Protein AF-A0A6C0JHW4-F1 (afdb_monomer_lite)

Radius of gyration: 16.01 Å; chains: 1; bounding box: 34×44×36 Å

Structure (mmCIF, N/CA/C/O backbone):
data_AF-A0A6C0JHW4-F1
#
_entry.id   AF-A0A6C0JHW4-F1
#
loop_
_atom_site.group_PDB
_atom_site.id
_atom_site.type_symbol
_atom_site.label_atom_id
_atom_site.label_alt_id
_atom_site.label_comp_id
_atom_site.label_asym_id
_atom_site.label_entity_id
_atom_site.label_seq_id
_atom_site.pdbx_PDB_ins_code
_atom_site.Cartn_x
_atom_site.Cartn_y
_atom_site.Cartn_z
_atom_site.occupancy
_atom_site.B_iso_or_equiv
_atom_site.auth_seq_id
_atom_site.auth_comp_id
_atom_site.auth_asym_id
_atom_site.auth_atom_id
_atom_site.pdbx_PDB_model_num
ATOM 1 N N . MET A 1 1 ? -17.364 -1.335 14.138 1.00 58.75 1 MET A N 1
ATOM 2 C CA . MET A 1 1 ? -15.939 -1.460 13.781 1.00 58.75 1 MET A CA 1
ATOM 3 C C . MET A 1 1 ? -15.564 -0.148 13.148 1.00 58.75 1 MET A C 1
ATOM 5 O O . MET A 1 1 ? -16.343 0.313 12.324 1.00 58.75 1 MET A O 1
ATOM 9 N N . ASP A 1 2 ? -14.458 0.453 13.569 1.00 83.69 2 ASP A N 1
ATOM 10 C CA . ASP A 1 2 ? -13.965 1.667 12.922 1.00 83.69 2 ASP A CA 1
ATOM 11 C C . ASP A 1 2 ? -13.453 1.280 11.530 1.00 83.69 2 ASP A C 1
ATOM 13 O O . ASP A 1 2 ? -12.708 0.304 11.399 1.00 83.69 2 ASP A O 1
ATOM 17 N N . THR A 1 3 ? -13.929 1.971 10.498 1.00 94.12 3 THR A N 1
ATOM 18 C CA . THR A 1 3 ? -13.467 1.798 9.119 1.00 94.12 3 THR A CA 1
ATOM 19 C C . THR A 1 3 ? -12.204 2.617 8.873 1.00 94.12 3 THR A C 1
ATOM 21 O O . THR A 1 3 ? -11.788 3.426 9.709 1.00 94.12 3 THR A O 1
ATOM 24 N N . TYR A 1 4 ? -11.540 2.334 7.759 1.00 96.88 4 TYR A N 1
ATOM 25 C CA . TYR A 1 4 ? -10.344 3.037 7.322 1.00 96.88 4 TYR A CA 1
ATOM 26 C C . TYR A 1 4 ? -10.665 3.971 6.157 1.00 96.88 4 TYR A C 1
ATOM 28 O O . TYR A 1 4 ? -11.611 3.750 5.403 1.00 96.88 4 TYR A O 1
ATOM 36 N N . GLU A 1 5 ? -9.822 4.981 5.986 1.00 97.81 5 GLU A N 1
ATOM 37 C CA . GLU A 1 5 ? -9.812 5.841 4.807 1.00 97.81 5 GLU A CA 1
ATOM 38 C C . GLU A 1 5 ? -8.483 5.665 4.071 1.00 97.81 5 GLU A C 1
ATOM 40 O O . GLU A 1 5 ? -7.414 5.697 4.683 1.00 97.81 5 GLU A O 1
ATOM 45 N N . ILE A 1 6 ? -8.548 5.490 2.756 1.00 98.12 6 ILE A N 1
ATOM 46 C CA . ILE A 1 6 ? -7.409 5.501 1.847 1.00 98.12 6 ILE A CA 1
ATOM 47 C C . ILE A 1 6 ? -7.538 6.751 0.979 1.00 98.12 6 ILE A C 1
ATOM 49 O O . ILE A 1 6 ? -8.512 6.904 0.254 1.00 98.12 6 ILE A O 1
ATOM 53 N N . ALA A 1 7 ? -6.558 7.645 1.034 1.00 97.88 7 ALA A N 1
ATOM 54 C CA . ALA A 1 7 ? -6.536 8.886 0.269 1.00 97.88 7 ALA A CA 1
ATOM 55 C C . ALA A 1 7 ? -5.286 8.946 -0.608 1.00 97.88 7 ALA A C 1
ATOM 57 O O . ALA A 1 7 ? -4.176 8.666 -0.149 1.00 97.88 7 ALA A O 1
ATOM 58 N N . ILE A 1 8 ? -5.470 9.298 -1.876 1.00 97.75 8 ILE A N 1
ATOM 59 C CA . ILE A 1 8 ? -4.411 9.377 -2.876 1.00 97.75 8 ILE A CA 1
ATOM 60 C C . ILE A 1 8 ? -4.252 10.846 -3.226 1.00 97.75 8 ILE A C 1
ATOM 62 O O . ILE A 1 8 ? -5.214 11.503 -3.621 1.00 97.75 8 ILE A O 1
ATOM 66 N N . PHE A 1 9 ? -3.035 11.353 -3.107 1.00 96.88 9 PHE A N 1
ATOM 67 C CA . PHE A 1 9 ? -2.699 12.731 -3.423 1.00 96.88 9 PHE A CA 1
ATOM 68 C C . PHE A 1 9 ? -1.749 12.782 -4.612 1.00 96.88 9 PHE A C 1
ATOM 70 O O . PHE A 1 9 ? -0.753 12.060 -4.621 1.00 96.88 9 PHE A O 1
ATOM 77 N N . GLU A 1 10 ? -2.034 13.656 -5.575 1.00 95.44 10 GLU A N 1
ATOM 78 C CA . GLU A 1 10 ? -1.044 14.137 -6.543 1.00 95.44 10 GLU A CA 1
ATOM 79 C C . GLU A 1 10 ? -0.559 15.490 -6.015 1.00 95.44 10 GLU A C 1
ATOM 81 O O . GLU A 1 10 ? -1.360 16.404 -5.796 1.00 95.44 10 GLU A O 1
ATOM 86 N N . TYR A 1 11 ? 0.737 15.615 -5.725 1.00 89.19 11 TYR A N 1
ATOM 87 C CA . TYR A 1 11 ? 1.263 16.735 -4.936 1.00 89.19 11 TYR A CA 1
ATOM 88 C C . TYR A 1 11 ? 0.558 16.874 -3.571 1.00 8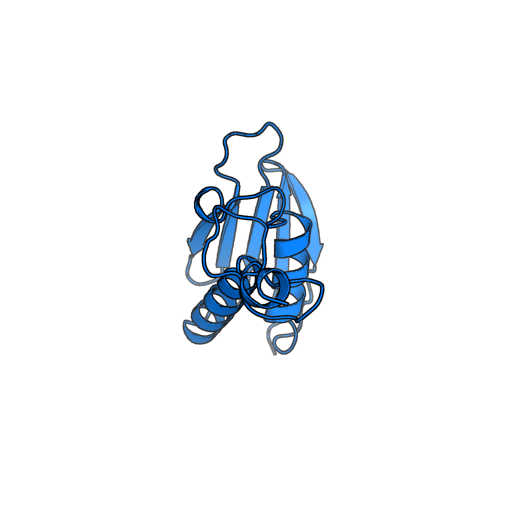9.19 11 TYR A C 1
ATOM 90 O O . TYR A 1 11 ? 0.795 16.082 -2.661 1.00 89.19 11 TYR A O 1
ATOM 98 N N . SER A 1 12 ? -0.295 17.889 -3.427 1.00 87.69 12 SER A N 1
ATOM 99 C CA . SER A 1 12 ? -1.064 18.195 -2.215 1.00 87.69 12 SER A CA 1
ATOM 100 C C . SER A 1 12 ? -2.573 18.130 -2.460 1.00 87.69 12 SER A C 1
ATOM 102 O O . SER A 1 12 ? -3.353 18.457 -1.565 1.00 87.69 12 SER A O 1
ATOM 104 N N . GLU A 1 13 ? -2.996 17.763 -3.671 1.00 93.94 13 GLU A N 1
ATOM 105 C CA . GLU A 1 13 ? -4.401 17.721 -4.064 1.00 93.94 13 GLU A CA 1
ATOM 106 C C . GLU A 1 13 ? -4.927 16.294 -3.954 1.00 93.94 13 GLU A C 1
ATOM 108 O O . GLU A 1 13 ? -4.280 15.348 -4.401 1.00 93.94 13 GLU A O 1
ATOM 113 N N . LEU A 1 14 ? -6.103 16.137 -3.341 1.00 96.19 14 LEU A N 1
ATOM 114 C CA . LEU A 1 14 ? -6.783 14.846 -3.283 1.00 96.19 14 LEU A CA 1
ATOM 115 C C . LEU A 1 14 ? -7.180 14.437 -4.706 1.00 96.19 14 LEU A C 1
ATOM 117 O O . LEU A 1 14 ? -7.990 15.110 -5.342 1.00 96.19 14 LEU A O 1
ATOM 121 N N . TYR A 1 15 ? -6.606 13.338 -5.175 1.00 95.75 15 TYR A N 1
ATOM 122 C CA . TYR A 1 15 ? -6.753 12.827 -6.531 1.00 95.75 15 TYR A CA 1
ATOM 123 C C . TYR A 1 15 ? -7.767 11.678 -6.609 1.00 95.75 15 TYR A C 1
ATOM 125 O O . TYR A 1 15 ? -8.629 11.670 -7.485 1.00 95.75 15 TYR A O 1
ATOM 133 N N . ASP A 1 16 ? -7.675 10.725 -5.680 1.00 97.00 16 ASP A N 1
ATOM 134 C CA . ASP A 1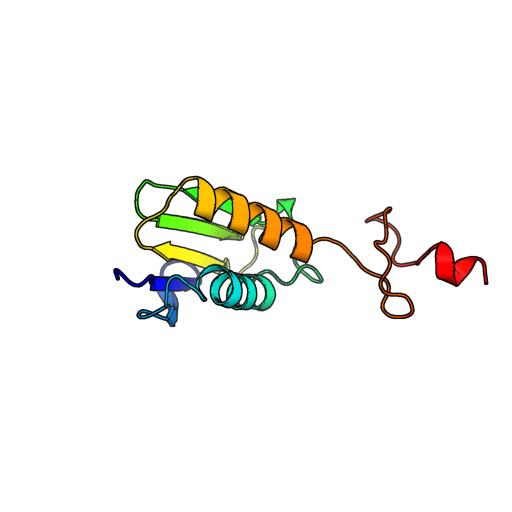 16 ? -8.546 9.546 -5.580 1.00 97.00 16 ASP A CA 1
ATOM 135 C C . ASP A 1 16 ? -8.635 9.098 -4.108 1.00 97.00 16 ASP A C 1
ATOM 137 O O . ASP A 1 16 ? -7.917 9.616 -3.245 1.00 97.00 16 ASP A O 1
ATOM 141 N N . GLY A 1 17 ? -9.503 8.142 -3.799 1.00 95.12 17 GLY A N 1
ATOM 142 C CA . GLY A 1 17 ? -9.562 7.516 -2.487 1.00 95.12 17 GLY A CA 1
ATOM 143 C C . GLY A 1 17 ? -10.895 6.864 -2.152 1.00 95.12 17 GLY A C 1
ATOM 144 O O . GLY A 1 17 ? -11.904 7.051 -2.828 1.00 95.12 17 GLY A O 1
ATOM 145 N N . ASP A 1 18 ? -10.888 6.135 -1.042 1.00 96.12 18 ASP A N 1
ATOM 146 C CA . ASP A 1 18 ? -12.057 5.515 -0.432 1.00 96.12 18 ASP A CA 1
ATOM 147 C C . ASP A 1 18 ? -12.109 5.867 1.060 1.00 96.12 18 ASP A C 1
ATOM 149 O O . ASP A 1 18 ? -11.096 5.828 1.753 1.00 96.12 18 ASP A O 1
ATOM 153 N N . ARG A 1 19 ? -13.288 6.238 1.559 1.00 92.50 19 ARG A N 1
ATOM 154 C CA . ARG A 1 19 ? -13.496 6.700 2.939 1.00 92.50 19 ARG A CA 1
ATOM 155 C C . ARG A 1 19 ? -14.123 5.657 3.857 1.00 92.50 19 ARG A C 1
ATOM 157 O O . ARG A 1 19 ? -14.255 5.941 5.043 1.00 92.50 19 ARG A O 1
ATOM 164 N N . ASP A 1 20 ? -14.552 4.511 3.331 1.00 95.00 20 ASP A N 1
ATOM 165 C CA . ASP A 1 20 ? -15.290 3.511 4.109 1.00 95.00 20 ASP A CA 1
ATOM 166 C C . ASP A 1 20 ? -14.757 2.093 3.881 1.00 95.00 20 ASP A C 1
ATOM 168 O O . ASP A 1 20 ? -15.489 1.145 3.589 1.00 95.00 20 ASP A O 1
ATOM 172 N N . VAL A 1 21 ? -13.441 1.951 4.030 1.00 96.31 21 VAL A N 1
ATOM 173 C CA . VAL A 1 21 ? -12.744 0.684 3.823 1.00 96.31 21 VAL A CA 1
ATOM 174 C C . VAL A 1 21 ? -12.887 -0.194 5.056 1.00 96.31 21 VAL A C 1
ATOM 176 O O . VAL A 1 21 ? -12.502 0.172 6.174 1.00 96.31 21 VAL A O 1
ATOM 179 N N . SER A 1 22 ? -13.430 -1.392 4.867 1.00 95.69 22 SER A N 1
ATOM 180 C CA . SER A 1 22 ? -13.647 -2.315 5.973 1.00 95.69 22 SER A CA 1
ATOM 181 C C . SER A 1 22 ? -12.322 -2.927 6.472 1.00 95.69 22 SER A C 1
ATOM 183 O O . SER A 1 22 ? -11.415 -3.197 5.676 1.00 95.69 22 SER A O 1
ATOM 185 N N . PRO A 1 23 ? -12.164 -3.188 7.786 1.00 94.44 23 PRO A N 1
ATOM 186 C CA . PRO A 1 23 ? -10.924 -3.746 8.336 1.00 94.44 23 PRO A CA 1
ATOM 187 C C . PRO A 1 23 ? -10.469 -5.076 7.721 1.00 94.44 23 PRO A C 1
ATOM 189 O O . PRO A 1 23 ? -9.278 -5.363 7.691 1.00 94.44 23 PRO A O 1
ATOM 192 N N . ASP A 1 24 ? -11.405 -5.888 7.235 1.00 94.75 24 ASP A N 1
ATOM 193 C CA . ASP A 1 24 ? -11.157 -7.168 6.566 1.00 94.75 24 ASP A CA 1
ATOM 194 C C . ASP A 1 24 ? -10.635 -7.016 5.129 1.00 94.75 24 ASP A C 1
ATOM 196 O O . ASP A 1 24 ? -10.041 -7.953 4.597 1.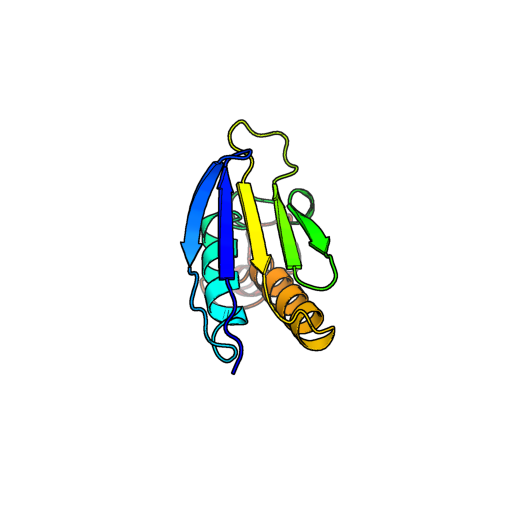00 94.75 24 ASP A O 1
ATOM 200 N N . LYS A 1 25 ? -10.811 -5.842 4.513 1.00 95.62 25 LYS A N 1
ATOM 201 C CA . LYS A 1 25 ? -10.387 -5.559 3.134 1.00 95.62 25 LYS A CA 1
ATOM 202 C C . LYS A 1 25 ? -9.263 -4.543 3.020 1.00 95.62 25 LYS A C 1
ATOM 204 O O . LYS A 1 25 ? -8.663 -4.443 1.954 1.00 95.62 25 LYS A O 1
ATOM 209 N N . VAL A 1 26 ? -8.937 -3.843 4.107 1.00 96.44 26 VAL A N 1
ATOM 210 C CA . VAL A 1 26 ? -8.000 -2.712 4.101 1.00 96.44 26 VAL A CA 1
ATOM 211 C C . VAL A 1 26 ? -6.660 -3.025 3.443 1.00 96.44 26 VAL A C 1
ATOM 213 O O . VAL A 1 26 ? -6.157 -2.214 2.676 1.00 96.44 26 VAL A O 1
ATOM 216 N N . ILE A 1 27 ? -6.095 -4.211 3.681 1.00 96.94 27 ILE A N 1
ATOM 217 C CA . ILE A 1 27 ? -4.826 -4.605 3.058 1.00 96.94 27 ILE A CA 1
ATOM 218 C C . ILE A 1 27 ? -5.008 -4.794 1.551 1.00 96.94 27 ILE A C 1
ATOM 220 O O . ILE A 1 27 ? -4.206 -4.282 0.777 1.00 96.94 27 ILE A O 1
ATOM 224 N N . CYS A 1 28 ? -6.054 -5.508 1.131 1.00 97.06 28 CYS A N 1
ATOM 225 C CA . CYS A 1 28 ? -6.319 -5.775 -0.281 1.00 97.06 28 CYS A CA 1
ATOM 226 C C . CYS A 1 28 ? -6.534 -4.473 -1.057 1.00 97.06 28 CYS A C 1
ATOM 228 O O . CYS A 1 28 ? -5.844 -4.234 -2.043 1.00 97.06 28 CYS A O 1
ATOM 230 N N . GLU A 1 29 ? -7.422 -3.604 -0.574 1.00 97.25 29 GLU A N 1
ATOM 231 C CA . GLU A 1 29 ? -7.738 -2.336 -1.242 1.00 97.25 29 GLU A CA 1
ATOM 232 C C . GLU A 1 29 ? -6.537 -1.383 -1.248 1.00 97.25 29 GLU A C 1
ATOM 234 O O . GLU A 1 29 ? -6.249 -0.742 -2.259 1.00 97.25 29 GLU A O 1
ATOM 239 N N . PHE A 1 30 ? -5.759 -1.340 -0.161 1.00 97.56 30 PHE A N 1
ATOM 240 C CA . PHE A 1 30 ? -4.530 -0.549 -0.132 1.00 97.56 30 PHE A CA 1
ATOM 241 C C . PHE A 1 30 ? -3.518 -1.021 -1.177 1.00 97.56 30 PHE A C 1
ATOM 243 O O . PHE A 1 30 ? -2.901 -0.201 -1.856 1.00 97.56 30 PHE A O 1
ATOM 250 N N . ILE A 1 31 ? -3.354 -2.336 -1.331 1.00 96.50 31 ILE A N 1
ATOM 251 C CA . ILE A 1 31 ? -2.448 -2.907 -2.328 1.00 96.50 31 ILE A CA 1
ATOM 252 C C . ILE A 1 31 ? -2.941 -2.649 -3.752 1.00 96.50 31 ILE A C 1
ATOM 254 O O . ILE A 1 31 ? -2.120 -2.364 -4.618 1.00 96.50 31 ILE A O 1
ATOM 258 N N . GLU A 1 32 ? -4.251 -2.655 -4.003 1.00 96.12 32 GLU A N 1
ATOM 259 C CA . GLU A 1 32 ? -4.797 -2.273 -5.310 1.00 96.12 32 GLU A CA 1
ATOM 260 C C . GLU A 1 32 ? -4.419 -0.835 -5.688 1.00 96.12 32 GLU A C 1
ATOM 262 O O . GLU A 1 32 ? -3.938 -0.593 -6.801 1.00 96.12 32 GLU A O 1
ATOM 267 N N . TYR A 1 33 ? -4.561 0.113 -4.757 1.00 96.19 33 TYR A N 1
ATOM 268 C CA . TYR A 1 33 ? -4.105 1.488 -4.965 1.00 96.19 33 TYR A CA 1
ATOM 269 C C . TYR A 1 33 ? -2.583 1.574 -5.123 1.00 96.19 33 TYR A C 1
ATOM 271 O O . TYR A 1 33 ? -2.097 2.257 -6.028 1.00 96.19 33 TYR A O 1
ATOM 279 N N . TYR A 1 34 ? -1.828 0.846 -4.295 1.00 95.38 34 TYR A N 1
ATOM 280 C CA . TYR A 1 34 ? -0.370 0.787 -4.380 1.00 95.38 34 TYR A CA 1
ATOM 281 C C . TYR A 1 34 ? 0.091 0.310 -5.756 1.00 95.38 34 TYR A C 1
ATOM 283 O O . TYR A 1 34 ? 0.873 0.988 -6.408 1.00 95.38 34 TYR A O 1
ATOM 291 N N . THR A 1 35 ? -0.420 -0.816 -6.250 1.00 93.06 35 THR A N 1
ATOM 292 C CA . THR A 1 35 ? -0.039 -1.351 -7.562 1.00 93.06 35 THR A CA 1
ATOM 293 C C . THR A 1 35 ? -0.505 -0.456 -8.709 1.00 93.06 35 THR A C 1
ATOM 295 O O . THR A 1 35 ? 0.178 -0.379 -9.730 1.00 93.06 35 THR A O 1
ATOM 298 N N . ARG A 1 36 ? -1.639 0.242 -8.563 1.00 93.44 36 ARG A N 1
ATOM 299 C CA . ARG A 1 36 ? -2.133 1.178 -9.581 1.00 93.44 36 ARG A CA 1
ATOM 300 C C . ARG A 1 36 ? -1.201 2.377 -9.763 1.00 93.44 36 ARG A C 1
ATOM 302 O O . ARG A 1 36 ? -0.913 2.729 -10.904 1.00 93.44 36 ARG A O 1
ATOM 309 N 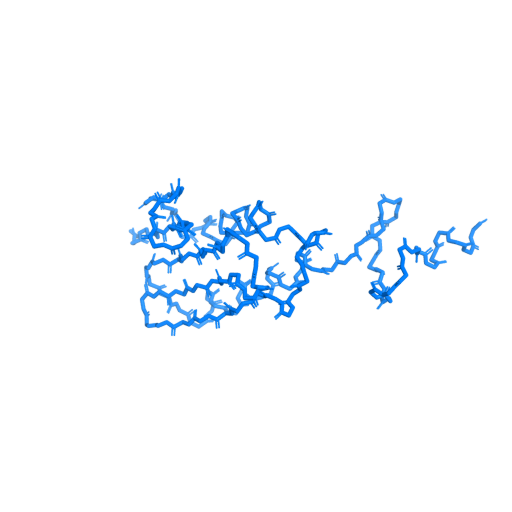N . TYR A 1 37 ? -0.745 2.991 -8.670 1.00 92.44 37 TYR A N 1
ATOM 310 C CA . TYR A 1 37 ? 0.019 4.247 -8.720 1.00 92.44 37 TYR A CA 1
ATOM 311 C C . TYR A 1 37 ? 1.534 4.071 -8.573 1.00 92.44 37 TYR A C 1
ATOM 313 O O . TYR A 1 37 ? 2.288 4.858 -9.131 1.00 92.44 37 TYR A O 1
ATOM 321 N N . PHE A 1 38 ? 1.984 3.014 -7.902 1.00 91.44 38 PHE A N 1
ATOM 322 C CA . PHE A 1 38 ? 3.390 2.623 -7.758 1.00 91.44 38 PHE A CA 1
ATOM 323 C C . PHE A 1 38 ? 3.647 1.271 -8.420 1.00 91.44 38 PHE A C 1
ATOM 325 O O . PHE A 1 38 ? 4.222 0.359 -7.825 1.00 91.44 38 PHE A O 1
ATOM 332 N N . ASN A 1 39 ? 3.178 1.121 -9.659 1.00 86.12 39 ASN A N 1
ATOM 333 C CA . ASN A 1 39 ? 3.332 -0.120 -10.403 1.00 86.12 39 ASN A CA 1
ATOM 334 C C . ASN A 1 39 ? 4.825 -0.515 -10.485 1.00 86.12 39 ASN A C 1
ATOM 336 O O . ASN A 1 39 ? 5.603 0.235 -11.081 1.00 86.12 39 ASN A O 1
ATOM 340 N N . PRO A 1 40 ? 5.227 -1.693 -9.971 1.00 83.25 40 PRO A N 1
ATOM 341 C CA . PRO A 1 40 ? 6.623 -2.149 -9.933 1.00 83.25 40 PRO A CA 1
ATOM 342 C C . PRO A 1 40 ? 7.311 -2.259 -11.293 1.00 83.25 40 PRO A C 1
ATOM 344 O O . PRO A 1 40 ? 8.532 -2.372 -11.373 1.00 83.25 40 PRO A O 1
ATOM 347 N N . HIS A 1 41 ? 6.536 -2.279 -12.380 1.00 78.19 41 HIS A N 1
ATOM 348 C CA . HIS A 1 41 ? 7.078 -2.242 -13.732 1.00 78.19 41 HIS A CA 1
ATOM 349 C C . HIS A 1 41 ? 7.733 -0.890 -14.059 1.00 78.19 41 HIS A C 1
ATOM 351 O O . HIS A 1 41 ? 8.676 -0.843 -14.845 1.00 78.19 41 HIS A O 1
ATOM 357 N N . TYR A 1 42 ? 7.240 0.195 -13.456 1.00 78.56 42 TYR A N 1
ATOM 358 C CA . TYR A 1 42 ? 7.705 1.566 -13.690 1.00 78.56 42 TYR A CA 1
ATOM 359 C C . TYR A 1 42 ? 8.369 2.191 -12.455 1.00 78.56 42 TYR A C 1
ATOM 361 O O . TYR A 1 42 ? 9.172 3.108 -12.599 1.00 78.56 42 TYR A O 1
ATOM 369 N N . TYR A 1 43 ? 8.053 1.690 -11.259 1.00 80.75 43 TYR A N 1
ATOM 370 C CA . TYR A 1 43 ? 8.553 2.189 -9.984 1.00 80.75 43 TYR A CA 1
ATOM 371 C C . TYR A 1 43 ? 9.464 1.170 -9.313 1.00 80.75 43 TYR A C 1
ATOM 373 O O . TYR A 1 43 ? 9.039 0.077 -8.943 1.00 80.75 43 TYR A O 1
ATOM 381 N N . GLU A 1 44 ? 10.716 1.558 -9.095 1.00 83.56 44 GLU A N 1
ATOM 382 C CA . GLU A 1 44 ? 11.597 0.802 -8.211 1.00 83.56 44 GLU A CA 1
ATOM 383 C C . GLU A 1 44 ? 11.195 1.021 -6.750 1.00 83.56 44 GLU A C 1
ATOM 385 O O . GLU A 1 44 ? 10.855 2.132 -6.344 1.00 83.56 44 GLU A O 1
ATOM 390 N N . GLU A 1 45 ? 11.269 -0.041 -5.950 1.00 84.94 45 GLU A N 1
ATOM 391 C CA . GLU A 1 45 ? 10.933 -0.031 -4.522 1.00 84.94 45 GLU A CA 1
ATOM 392 C C . GLU A 1 45 ? 11.669 1.078 -3.746 1.00 84.94 45 GLU A C 1
ATOM 394 O O . GLU A 1 45 ? 11.084 1.725 -2.882 1.00 84.94 45 GLU A O 1
ATOM 399 N N . GLU A 1 46 ? 12.930 1.358 -4.097 1.00 87.62 46 GLU A N 1
ATOM 400 C CA . GLU A 1 46 ? 13.743 2.405 -3.462 1.00 87.62 46 GLU A CA 1
ATOM 401 C C . GLU A 1 46 ? 13.237 3.833 -3.710 1.00 87.62 46 GLU A C 1
ATOM 403 O O . GLU A 1 46 ? 13.518 4.737 -2.920 1.00 87.62 46 GLU A O 1
ATOM 408 N N . ASN A 1 47 ? 12.444 4.027 -4.766 1.00 90.00 47 ASN A N 1
ATOM 409 C CA . ASN A 1 47 ? 11.829 5.307 -5.094 1.00 90.00 47 ASN A CA 1
ATOM 410 C C . ASN A 1 47 ? 10.501 5.526 -4.363 1.00 90.00 47 ASN A C 1
ATOM 412 O O . ASN A 1 47 ? 9.879 6.568 -4.552 1.00 90.00 47 ASN A O 1
ATOM 416 N N . VAL A 1 48 ? 10.066 4.590 -3.515 1.00 92.44 48 VAL A N 1
ATOM 417 C CA . VAL A 1 48 ? 8.843 4.726 -2.723 1.00 92.44 48 VAL A CA 1
ATOM 418 C C . VAL A 1 48 ? 9.198 4.842 -1.245 1.00 92.44 48 VAL A C 1
ATOM 420 O O . VAL A 1 48 ? 9.721 3.924 -0.616 1.00 92.44 48 VAL A O 1
ATOM 423 N N . ARG A 1 49 ? 8.885 5.991 -0.649 1.00 94.25 49 ARG A N 1
ATOM 424 C CA . ARG A 1 49 ? 9.177 6.274 0.755 1.00 94.25 49 ARG A CA 1
ATOM 425 C C . ARG A 1 49 ? 7.994 5.915 1.643 1.00 94.25 49 ARG A C 1
ATOM 427 O O . ARG A 1 49 ? 6.939 6.534 1.547 1.00 94.25 49 ARG A O 1
ATOM 434 N N . PHE A 1 50 ? 8.212 4.999 2.582 1.00 96.06 50 PHE A N 1
ATOM 435 C CA . PHE A 1 50 ? 7.266 4.713 3.661 1.00 96.06 50 PHE A CA 1
ATOM 436 C C . PHE A 1 50 ? 7.396 5.717 4.818 1.00 96.06 50 PHE A C 1
ATOM 438 O O . PHE A 1 50 ? 8.502 6.030 5.274 1.00 96.06 50 PHE A O 1
ATOM 445 N N . GLN A 1 51 ? 6.263 6.198 5.326 1.00 95.62 51 GLN A N 1
ATOM 446 C CA . GLN A 1 51 ? 6.163 6.995 6.547 1.00 95.62 51 GLN A CA 1
ATOM 447 C C . GLN A 1 51 ? 4.967 6.546 7.385 1.00 95.62 51 GLN A C 1
ATOM 449 O O . GLN A 1 51 ? 3.976 6.043 6.862 1.00 95.62 51 GLN A O 1
ATOM 454 N N . ARG A 1 52 ? 5.037 6.751 8.705 1.00 94.94 52 ARG A N 1
ATOM 455 C CA . ARG A 1 52 ? 3.906 6.464 9.591 1.00 94.94 52 ARG A CA 1
ATOM 456 C C . ARG A 1 52 ? 3.789 7.430 10.757 1.00 94.94 52 ARG A C 1
ATOM 458 O O . ARG A 1 52 ? 4.791 7.853 11.335 1.00 94.94 52 ARG A O 1
ATOM 465 N N . GLY A 1 53 ? 2.546 7.699 11.128 1.00 92.31 53 GLY A N 1
ATOM 466 C CA . GLY A 1 53 ? 2.139 8.264 12.405 1.00 92.31 53 GLY A CA 1
ATOM 467 C C . GLY A 1 53 ? 1.392 7.230 13.249 1.00 92.31 53 GLY A C 1
ATOM 468 O O . GLY A 1 53 ? 1.433 6.031 12.988 1.00 92.31 53 GLY A O 1
ATOM 469 N N . ARG A 1 54 ? 0.695 7.696 14.291 1.00 88.25 54 ARG A N 1
ATOM 470 C CA . ARG A 1 54 ? -0.112 6.818 15.162 1.00 88.25 54 ARG A CA 1
ATOM 471 C C . ARG A 1 54 ? -1.438 6.390 14.533 1.00 88.25 54 ARG A C 1
ATOM 473 O O . ARG A 1 54 ? -1.925 5.312 14.829 1.00 88.25 54 ARG A O 1
ATOM 480 N N . THR A 1 55 ? -2.030 7.255 13.718 1.00 94.31 55 THR A N 1
ATOM 481 C CA . THR A 1 55 ? -3.371 7.075 13.135 1.00 94.31 55 THR A CA 1
ATOM 482 C C . THR A 1 55 ? -3.345 7.082 11.612 1.00 94.31 55 THR A C 1
ATOM 484 O O . THR A 1 55 ? -4.386 7.183 10.969 1.00 94.31 55 THR A O 1
ATOM 487 N N . TRP A 1 56 ? -2.148 7.047 11.030 1.00 96.06 56 TRP A N 1
ATOM 488 C CA . TRP A 1 56 ? -1.964 7.048 9.592 1.00 96.06 56 TRP A CA 1
ATOM 489 C C . TRP A 1 56 ? -0.635 6.408 9.202 1.00 96.06 56 TRP A C 1
ATOM 491 O O . TRP A 1 56 ? 0.320 6.404 9.983 1.00 96.06 56 TRP A O 1
ATOM 501 N N . LEU A 1 57 ? -0.567 5.915 7.975 1.00 97.56 57 LEU A N 1
ATOM 502 C CA . LEU A 1 57 ? 0.667 5.570 7.280 1.00 97.56 57 LEU A CA 1
ATOM 503 C C . LEU A 1 57 ? 0.584 6.034 5.831 1.00 97.56 57 LEU A C 1
ATOM 505 O O . LEU A 1 57 ? -0.510 6.275 5.323 1.00 97.56 57 LEU A O 1
ATOM 509 N N . SER A 1 58 ? 1.723 6.181 5.171 1.00 97.19 58 SER A N 1
ATOM 510 C CA . SER A 1 58 ? 1.761 6.549 3.764 1.00 97.19 58 SER A CA 1
ATOM 511 C C . SER A 1 58 ? 2.948 5.953 3.026 1.00 97.19 58 SER A C 1
ATOM 513 O O . SER A 1 58 ? 3.998 5.665 3.607 1.00 97.19 58 SER A O 1
ATOM 515 N N . TYR A 1 59 ? 2.759 5.801 1.720 1.00 96.50 59 TYR A N 1
ATOM 516 C CA . TYR A 1 59 ? 3.809 5.542 0.747 1.00 96.50 59 TYR A CA 1
ATOM 517 C C . TYR A 1 59 ? 3.800 6.695 -0.252 1.00 96.50 59 TYR A C 1
ATOM 519 O O . TYR A 1 59 ? 2.750 7.024 -0.802 1.00 96.50 59 TYR A O 1
ATOM 527 N N . ALA A 1 60 ? 4.952 7.327 -0.449 1.00 95.25 60 ALA A N 1
ATOM 528 C CA . ALA A 1 60 ? 5.093 8.499 -1.302 1.00 95.25 60 ALA A CA 1
ATOM 529 C C . ALA A 1 60 ? 6.160 8.281 -2.372 1.00 95.25 60 ALA A C 1
ATOM 531 O O . ALA A 1 60 ? 7.229 7.739 -2.082 1.00 95.25 60 ALA A O 1
ATOM 532 N N . ASP A 1 61 ? 5.877 8.751 -3.583 1.00 93.50 61 ASP A N 1
ATOM 533 C CA . ASP A 1 61 ? 6.847 8.845 -4.665 1.00 93.50 61 ASP A CA 1
ATOM 534 C C . ASP A 1 61 ? 8.002 9.768 -4.259 1.00 93.50 61 ASP A C 1
ATOM 536 O O . ASP A 1 61 ? 7.802 10.910 -3.841 1.00 93.50 61 ASP A O 1
ATOM 540 N N . ASN A 1 62 ? 9.221 9.264 -4.393 1.00 90.56 62 ASN A N 1
ATOM 541 C CA . ASN A 1 62 ? 10.458 9.987 -4.149 1.00 90.56 62 ASN A CA 1
ATOM 542 C C . ASN A 1 62 ? 11.421 9.912 -5.351 1.00 90.56 62 ASN A C 1
ATOM 544 O O . ASN A 1 62 ? 12.603 10.216 -5.208 1.00 90.56 62 ASN A O 1
ATOM 548 N N . SER A 1 63 ? 10.924 9.534 -6.533 1.00 87.12 63 SER A N 1
ATOM 549 C CA . SER A 1 63 ? 11.690 9.453 -7.787 1.00 87.12 63 SER A CA 1
ATOM 550 C C . SER A 1 63 ? 12.097 10.820 -8.356 1.00 87.12 63 SER A C 1
ATOM 552 O O . SER A 1 63 ? 12.984 10.901 -9.203 1.00 87.12 63 SER A O 1
ATOM 554 N N . GLY A 1 64 ? 11.454 11.906 -7.906 1.00 81.88 64 GLY A N 1
ATOM 555 C CA . GLY A 1 64 ? 11.654 13.255 -8.449 1.00 81.88 64 GLY A CA 1
ATOM 556 C C . GLY A 1 64 ? 10.920 13.515 -9.771 1.00 81.88 64 GLY A C 1
ATOM 557 O O . GLY A 1 64 ? 11.266 14.468 -10.469 1.00 81.88 64 GLY A O 1
ATOM 558 N N . GLY A 1 65 ? 9.938 12.674 -10.117 1.00 81.31 65 GLY A N 1
ATOM 559 C CA . GLY A 1 65 ? 9.066 12.845 -11.280 1.00 81.31 65 GLY A CA 1
ATOM 560 C C . GLY A 1 65 ? 8.166 14.088 -11.225 1.00 81.31 65 GLY A C 1
ATOM 561 O O . GLY A 1 65 ? 8.105 14.814 -10.234 1.00 81.31 65 GLY A O 1
ATOM 562 N N . ASP A 1 66 ? 7.444 14.328 -12.319 1.00 83.06 66 ASP A N 1
ATOM 563 C CA . ASP A 1 66 ? 6.580 15.496 -12.534 1.00 83.06 66 ASP A CA 1
ATOM 564 C C . ASP A 1 66 ? 5.171 15.359 -11.934 1.00 83.06 66 ASP A C 1
ATOM 566 O O . ASP A 1 66 ? 4.396 16.314 -11.980 1.00 83.06 66 ASP A O 1
ATOM 570 N N . LYS A 1 67 ? 4.827 14.195 -11.375 1.00 84.88 67 LYS A N 1
ATOM 571 C CA . LYS A 1 67 ? 3.538 13.916 -10.721 1.00 84.88 67 LYS A CA 1
ATOM 572 C C . LYS A 1 67 ? 3.728 12.994 -9.515 1.00 84.88 67 LYS A C 1
ATOM 574 O O . LYS A 1 67 ? 3.372 11.818 -9.579 1.00 84.88 67 LYS A O 1
ATOM 579 N N . PRO A 1 68 ? 4.337 13.491 -8.426 1.00 90.62 68 PRO A N 1
ATOM 580 C CA . PRO A 1 68 ? 4.572 12.673 -7.252 1.00 90.62 68 PRO A CA 1
ATOM 581 C C . PRO A 1 68 ? 3.237 12.281 -6.620 1.00 90.62 68 PRO A C 1
ATOM 583 O O . PRO A 1 68 ? 2.429 13.139 -6.252 1.00 90.62 68 PRO A O 1
ATOM 586 N N . MET A 1 69 ? 3.035 10.976 -6.473 1.00 95.38 69 MET A N 1
ATOM 587 C CA . MET A 1 69 ? 1.855 10.415 -5.827 1.00 95.38 69 MET A CA 1
ATOM 588 C C . MET A 1 69 ? 2.145 10.104 -4.360 1.00 95.38 69 MET A C 1
ATOM 590 O O . MET A 1 69 ? 3.239 9.670 -4.006 1.00 95.38 69 MET A O 1
ATOM 594 N N . THR A 1 70 ? 1.156 10.288 -3.493 1.00 96.44 70 THR A N 1
ATOM 595 C CA . THR A 1 70 ? 1.179 9.801 -2.109 1.00 96.44 70 THR A CA 1
ATOM 596 C C . THR A 1 70 ? -0.088 9.020 -1.833 1.00 96.44 70 THR A C 1
ATOM 598 O O . THR A 1 70 ? -1.184 9.543 -1.994 1.00 96.44 70 THR A O 1
ATOM 601 N N . ILE A 1 71 ? 0.059 7.782 -1.376 1.00 97.44 71 ILE A N 1
ATOM 602 C CA . ILE A 1 71 ? -1.047 6.946 -0.916 1.00 97.44 71 ILE A CA 1
ATOM 603 C C . ILE A 1 71 ? -1.009 6.954 0.602 1.00 97.44 71 ILE A C 1
ATOM 605 O O . ILE A 1 71 ? 0.006 6.594 1.199 1.00 97.44 71 ILE A O 1
ATOM 609 N N . MET A 1 72 ? -2.100 7.367 1.232 1.00 97.94 72 MET A N 1
ATOM 610 C CA . MET A 1 72 ? -2.214 7.511 2.676 1.00 97.94 72 MET A CA 1
ATOM 611 C C . MET A 1 72 ? -3.356 6.646 3.196 1.00 97.94 72 MET A C 1
ATOM 613 O O . MET A 1 72 ? -4.476 6.752 2.715 1.00 97.94 72 MET A O 1
ATOM 617 N N . LEU A 1 73 ? -3.077 5.814 4.194 1.00 98.12 73 LEU A N 1
ATOM 618 C CA . LEU A 1 73 ? -4.077 5.064 4.948 1.00 98.12 73 LEU A CA 1
ATOM 619 C C . LEU A 1 73 ? -4.273 5.737 6.301 1.00 98.12 73 LEU A C 1
ATOM 621 O O . LEU A 1 73 ? -3.295 6.014 6.995 1.00 98.12 73 LEU A O 1
ATOM 625 N N . MET A 1 74 ? -5.519 5.960 6.696 1.00 97.38 74 MET A N 1
ATOM 626 C CA . MET A 1 74 ? -5.911 6.590 7.953 1.00 97.38 74 MET A CA 1
ATOM 627 C C . MET A 1 74 ? -6.889 5.695 8.712 1.00 97.38 74 MET A C 1
ATOM 629 O O . MET A 1 74 ? -7.751 5.050 8.120 1.00 97.38 74 MET A O 1
ATOM 633 N N . GLY A 1 75 ? -6.740 5.644 10.034 1.00 94.81 75 GLY A N 1
ATOM 634 C CA . GLY A 1 75 ? -7.560 4.819 10.919 1.00 94.81 75 GLY A CA 1
ATOM 635 C C . GLY A 1 75 ? -6.774 4.306 12.124 1.00 94.81 75 GLY A C 1
ATOM 636 O O . GLY A 1 75 ? -5.786 4.910 12.553 1.00 94.81 75 GLY A O 1
ATOM 637 N N . SER A 1 76 ? -7.206 3.176 12.684 1.00 93.50 76 SER A N 1
ATOM 638 C CA . SER A 1 76 ? -6.519 2.525 13.807 1.00 93.50 76 SER A CA 1
ATOM 639 C C . SER A 1 76 ? -5.297 1.740 13.317 1.00 93.50 76 SER A C 1
ATOM 641 O O . SER A 1 76 ? -5.373 0.549 13.024 1.00 93.50 76 SER A O 1
ATOM 643 N N . ILE A 1 77 ? -4.155 2.416 13.185 1.00 94.69 77 ILE A N 1
ATOM 644 C CA . ILE A 1 77 ? -2.926 1.808 12.661 1.00 94.69 77 ILE A CA 1
ATOM 645 C C . ILE A 1 77 ? -2.213 1.015 13.761 1.00 94.69 77 ILE A C 1
ATOM 647 O O . ILE A 1 77 ? -1.508 1.572 14.604 1.00 94.69 77 ILE A O 1
ATOM 651 N N . THR A 1 78 ? -2.389 -0.306 13.747 1.00 94.06 78 THR A N 1
ATOM 652 C CA . THR A 1 78 ? -1.689 -1.233 14.647 1.00 94.06 78 THR A CA 1
ATOM 653 C C . THR A 1 78 ? -0.345 -1.672 14.061 1.00 94.06 78 THR A C 1
ATOM 655 O O . THR A 1 78 ? -0.123 -1.612 12.853 1.00 94.06 78 THR A O 1
ATOM 658 N N . GLU A 1 79 ? 0.566 -2.157 14.910 1.00 95.12 79 GLU A N 1
ATOM 659 C CA . GLU A 1 79 ? 1.840 -2.736 14.448 1.00 95.12 79 GLU A CA 1
ATOM 660 C C . GLU A 1 79 ? 1.620 -3.972 13.556 1.00 95.12 79 GLU A C 1
ATOM 662 O O . GLU A 1 79 ? 2.344 -4.166 12.584 1.00 95.12 79 GLU A O 1
ATOM 667 N N . GLU A 1 80 ? 0.590 -4.774 13.843 1.00 95.50 80 GLU A N 1
ATOM 668 C CA . GLU A 1 80 ? 0.210 -5.933 13.025 1.00 95.50 80 GLU A CA 1
ATOM 669 C C . GLU A 1 80 ? -0.216 -5.514 11.613 1.00 95.50 80 GLU A C 1
ATOM 671 O O . GLU A 1 80 ? 0.265 -6.074 10.629 1.00 95.50 80 GLU A O 1
ATOM 676 N N . LEU A 1 81 ? -1.061 -4.484 11.496 1.00 95.06 81 LEU A N 1
ATOM 677 C CA . LEU A 1 81 ? -1.485 -3.962 10.199 1.00 95.06 81 LEU A CA 1
ATOM 678 C C . LEU A 1 81 ? -0.292 -3.437 9.391 1.00 95.06 81 LEU A C 1
ATOM 680 O O . LEU A 1 81 ? -0.182 -3.720 8.200 1.00 95.06 81 LEU A O 1
ATOM 684 N N . VAL A 1 82 ? 0.622 -2.709 10.040 1.00 96.31 82 VAL A N 1
ATOM 685 C CA . VAL A 1 82 ? 1.845 -2.198 9.402 1.00 96.31 82 VAL A CA 1
ATOM 686 C C . VAL A 1 82 ? 2.737 -3.340 8.915 1.00 96.31 82 VAL A C 1
ATOM 688 O O . VAL A 1 82 ? 3.263 -3.267 7.805 1.00 96.31 82 VAL A O 1
ATOM 691 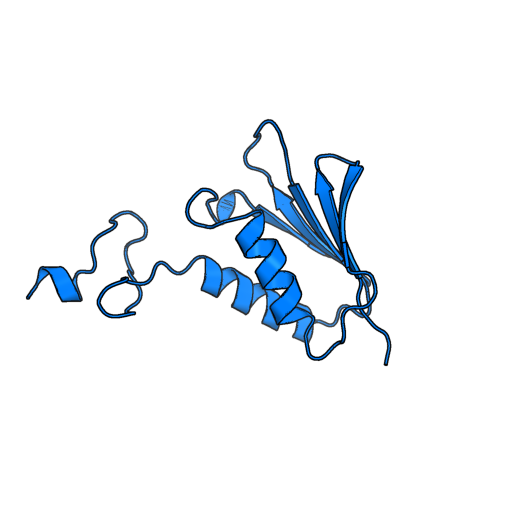N N . ALA A 1 83 ? 2.915 -4.393 9.716 1.00 96.44 83 ALA A N 1
ATOM 692 C CA . ALA A 1 83 ? 3.702 -5.558 9.320 1.00 96.44 83 ALA A CA 1
ATOM 693 C C . ALA A 1 83 ? 3.088 -6.261 8.099 1.00 96.44 83 ALA A C 1
ATOM 695 O O . ALA A 1 83 ? 3.788 -6.489 7.113 1.00 96.44 83 ALA A O 1
ATOM 696 N N . ASN A 1 84 ? 1.776 -6.513 8.129 1.00 96.56 84 ASN A N 1
ATOM 697 C CA . ASN A 1 84 ? 1.061 -7.174 7.038 1.00 96.56 84 ASN A CA 1
ATOM 698 C C . ASN A 1 84 ? 1.080 -6.346 5.741 1.00 96.56 84 ASN A C 1
ATOM 700 O O . ASN A 1 84 ? 1.269 -6.900 4.660 1.00 96.56 84 ASN A O 1
ATOM 704 N N . LEU A 1 85 ? 0.925 -5.020 5.835 1.00 96.31 85 LEU A N 1
ATOM 705 C CA . LEU A 1 85 ? 1.019 -4.122 4.679 1.00 96.31 85 LEU A CA 1
ATOM 706 C C . LEU A 1 85 ? 2.424 -4.097 4.085 1.00 96.31 85 LEU A C 1
ATOM 708 O O . LEU A 1 85 ? 2.561 -4.225 2.874 1.00 96.31 85 LEU A O 1
ATOM 712 N N . ASN A 1 86 ? 3.466 -3.981 4.911 1.00 94.75 86 ASN A N 1
ATOM 713 C CA . ASN A 1 86 ? 4.844 -4.011 4.419 1.00 94.75 86 ASN A CA 1
ATOM 714 C C . ASN A 1 86 ? 5.175 -5.341 3.734 1.00 94.75 86 ASN A C 1
ATOM 716 O O . ASN A 1 86 ? 5.820 -5.343 2.689 1.00 94.75 86 ASN A O 1
ATOM 720 N N . GLU A 1 87 ? 4.710 -6.466 4.283 1.00 94.88 87 GLU A N 1
ATOM 721 C CA . GLU A 1 87 ? 4.869 -7.773 3.644 1.00 94.88 87 GLU A CA 1
ATOM 722 C C . GLU A 1 87 ? 4.135 -7.835 2.295 1.00 94.88 87 GLU A C 1
ATOM 724 O O . GLU A 1 87 ? 4.686 -8.319 1.305 1.00 94.88 87 GLU A O 1
ATOM 729 N N . ALA A 1 88 ? 2.904 -7.324 2.233 1.00 94.69 88 ALA A N 1
ATOM 730 C CA . ALA A 1 88 ? 2.119 -7.301 1.006 1.00 94.69 88 ALA A CA 1
ATOM 731 C C . ALA A 1 88 ? 2.736 -6.378 -0.062 1.00 94.69 88 ALA A C 1
ATOM 733 O O . ALA A 1 88 ? 2.826 -6.770 -1.223 1.00 94.69 88 ALA A O 1
ATOM 734 N N . VAL A 1 89 ? 3.243 -5.205 0.325 1.00 93.06 89 VAL A N 1
ATOM 735 C CA . VAL A 1 89 ? 3.975 -4.293 -0.569 1.00 93.06 89 VAL A CA 1
ATOM 736 C C . VAL A 1 89 ? 5.261 -4.943 -1.080 1.00 93.06 89 VAL A C 1
ATOM 738 O O . VAL A 1 89 ? 5.532 -4.904 -2.277 1.00 93.06 89 VAL A O 1
ATOM 741 N N . ALA A 1 90 ? 6.030 -5.607 -0.214 1.00 90.12 90 ALA A N 1
ATOM 742 C CA . ALA A 1 90 ? 7.240 -6.311 -0.636 1.00 90.12 90 ALA A CA 1
ATOM 743 C C . ALA A 1 90 ? 6.929 -7.401 -1.678 1.00 90.12 90 ALA A C 1
ATOM 745 O O . ALA A 1 90 ? 7.653 -7.536 -2.663 1.00 90.12 90 ALA A O 1
ATOM 746 N N . LYS A 1 91 ? 5.819 -8.135 -1.508 1.00 88.88 91 LYS A N 1
ATOM 747 C CA . LYS A 1 91 ? 5.344 -9.147 -2.471 1.00 88.88 91 LYS A CA 1
ATOM 748 C C . LYS A 1 91 ? 5.000 -8.557 -3.837 1.00 88.88 91 LYS A C 1
ATOM 750 O O . LYS A 1 91 ? 5.242 -9.216 -4.843 1.00 88.88 91 LYS A O 1
ATOM 755 N N . VAL A 1 92 ? 4.486 -7.329 -3.890 1.00 88.56 92 VAL A N 1
ATOM 756 C CA . VAL A 1 92 ? 4.191 -6.629 -5.152 1.00 88.56 92 VAL A CA 1
ATOM 757 C C . VAL A 1 92 ? 5.474 -6.395 -5.967 1.00 88.56 92 VAL A C 1
ATOM 759 O O . VAL A 1 92 ? 5.452 -6.520 -7.187 1.00 88.56 92 VAL A O 1
ATOM 762 N N . HIS A 1 93 ? 6.617 -6.162 -5.314 1.00 83.00 93 HIS A N 1
ATOM 763 C CA . HIS A 1 93 ? 7.921 -5.959 -5.970 1.00 83.00 93 HIS A CA 1
ATOM 764 C C . HIS A 1 93 ? 8.674 -7.251 -6.324 1.00 83.00 93 HIS A C 1
ATOM 766 O O . HIS A 1 93 ? 9.751 -7.205 -6.935 1.00 83.00 93 HIS A O 1
ATOM 772 N N . VAL A 1 94 ? 8.138 -8.421 -5.968 1.00 81.62 94 VAL A N 1
ATOM 773 C CA . VAL A 1 94 ? 8.715 -9.707 -6.369 1.00 81.62 94 VAL A CA 1
ATOM 774 C C . VAL A 1 94 ? 8.359 -9.978 -7.828 1.00 81.62 94 VAL A C 1
ATOM 776 O O . VAL A 1 94 ? 7.222 -10.299 -8.169 1.00 81.62 94 VAL A O 1
ATOM 779 N N . LYS A 1 95 ? 9.359 -9.897 -8.712 1.00 74.44 95 LYS A N 1
ATOM 780 C CA . LYS A 1 95 ? 9.198 -10.310 -10.110 1.00 74.44 95 LYS A CA 1
ATOM 781 C C . LYS A 1 95 ? 8.964 -11.816 -10.156 1.00 74.44 95 LYS A C 1
ATOM 783 O O . LYS A 1 95 ? 9.815 -12.591 -9.724 1.00 74.44 95 LYS A O 1
ATOM 788 N N . THR A 1 96 ? 7.832 -12.235 -10.703 1.00 74.19 96 THR A N 1
ATOM 789 C CA . THR A 1 96 ? 7.531 -13.645 -10.969 1.00 74.19 96 THR A CA 1
ATOM 790 C C . THR A 1 96 ? 7.539 -13.898 -12.472 1.00 74.19 96 THR A C 1
ATOM 792 O O . THR A 1 96 ? 7.292 -13.004 -13.276 1.00 74.19 96 THR A O 1
ATOM 795 N N . CYS A 1 97 ? 7.900 -15.113 -12.868 1.00 73.00 97 CYS A N 1
ATOM 796 C CA . CYS A 1 97 ? 7.865 -15.528 -14.264 1.00 73.00 97 CYS A CA 1
ATOM 797 C C . CYS A 1 97 ? 6.420 -15.738 -14.727 1.00 73.00 97 CYS A C 1
ATOM 799 O O . CYS A 1 97 ? 5.702 -16.524 -14.114 1.00 73.00 97 CYS A O 1
ATOM 801 N N . GLU A 1 98 ? 6.029 -15.121 -15.843 1.00 70.69 98 GLU A N 1
ATOM 802 C CA . GLU A 1 98 ? 4.684 -15.272 -16.418 1.00 70.69 98 GLU A CA 1
ATOM 803 C C . GLU A 1 98 ? 4.371 -16.722 -16.834 1.00 70.69 98 GLU A C 1
ATOM 805 O O . GLU A 1 98 ? 3.239 -17.174 -16.684 1.00 70.69 98 GLU A O 1
ATOM 810 N N . ASP A 1 99 ? 5.376 -17.491 -17.270 1.00 76.62 99 ASP A N 1
ATOM 811 C CA . ASP A 1 99 ? 5.176 -18.868 -17.746 1.00 76.62 99 ASP A CA 1
ATOM 812 C C . ASP A 1 99 ? 5.060 -19.909 -16.623 1.00 76.62 99 ASP A C 1
ATOM 814 O O . ASP A 1 99 ? 4.407 -20.941 -16.786 1.00 76.62 99 ASP A O 1
ATOM 818 N N . CYS A 1 100 ? 5.750 -19.705 -15.494 1.00 81.00 100 CYS A N 1
ATOM 819 C CA . CYS A 1 100 ? 5.859 -20.734 -14.449 1.00 81.00 100 CYS A CA 1
ATOM 820 C C . CYS A 1 100 ? 5.576 -20.253 -13.022 1.00 81.00 100 CYS A C 1
ATOM 822 O O . CYS A 1 100 ? 5.647 -21.059 -12.092 1.00 81.00 100 CYS A O 1
ATOM 824 N N . GLY A 1 101 ? 5.296 -18.963 -12.828 1.00 72.25 101 GLY A N 1
ATOM 825 C CA . GLY A 1 101 ? 4.963 -18.355 -11.537 1.00 72.25 101 GLY A CA 1
ATOM 826 C C . GLY A 1 101 ? 6.104 -18.316 -10.517 1.00 72.25 101 GLY A C 1
ATOM 827 O O . GLY A 1 101 ? 5.895 -17.883 -9.388 1.00 72.25 101 GLY A O 1
ATOM 828 N N . LYS A 1 102 ? 7.313 -18.774 -10.869 1.00 80.19 102 LYS A N 1
ATOM 829 C CA . LYS A 1 102 ? 8.459 -18.763 -9.950 1.00 80.19 102 LYS A CA 1
ATOM 830 C C . LYS A 1 102 ? 9.058 -17.369 -9.819 1.00 80.19 102 LYS A C 1
ATOM 832 O O . LYS A 1 102 ? 9.170 -16.644 -10.807 1.00 80.19 102 LYS A O 1
ATOM 837 N N . GLU A 1 103 ? 9.507 -17.045 -8.611 1.00 77.56 103 GLU A N 1
ATOM 838 C CA . GLU A 1 103 ? 10.234 -15.811 -8.315 1.00 77.56 103 GLU A CA 1
ATOM 839 C C . GLU A 1 103 ? 11.540 -15.730 -9.117 1.00 77.56 103 GLU A C 1
ATOM 841 O O . GLU A 1 103 ? 12.343 -16.670 -9.149 1.00 77.56 103 GLU A O 1
ATOM 846 N N . ILE A 1 104 ? 11.760 -14.585 -9.755 1.00 76.62 104 ILE A N 1
ATOM 847 C CA . ILE A 1 104 ? 12.981 -14.251 -10.478 1.00 76.62 104 ILE A CA 1
ATOM 848 C C . ILE A 1 104 ? 13.930 -13.605 -9.468 1.00 76.62 104 ILE A C 1
ATOM 850 O O . ILE A 1 104 ? 13.771 -12.446 -9.089 1.00 76.62 104 ILE A O 1
ATOM 854 N N . LYS A 1 105 ? 14.907 -14.388 -9.000 1.00 64.31 105 LYS A N 1
ATOM 855 C CA . LYS A 1 105 ? 15.838 -13.975 -7.936 1.00 64.31 105 LYS A CA 1
ATOM 856 C C . LYS A 1 105 ? 16.758 -12.826 -8.340 1.00 64.31 105 LYS A C 1
ATOM 858 O O . LYS A 1 105 ? 17.183 -12.065 -7.474 1.00 64.31 105 LYS A O 1
ATOM 863 N N . ASP A 1 106 ? 17.071 -12.699 -9.627 1.00 62.34 106 ASP A N 1
ATOM 864 C CA . ASP A 1 106 ? 17.940 -11.637 -10.118 1.00 62.34 106 ASP A CA 1
ATOM 865 C C . ASP A 1 106 ? 17.106 -10.490 -10.699 1.00 62.34 106 ASP A C 1
ATOM 867 O O . ASP A 1 106 ? 16.668 -10.527 -11.849 1.00 62.34 106 ASP A O 1
ATOM 871 N N . LYS A 1 107 ? 16.879 -9.444 -9.889 1.00 57.53 107 LYS A N 1
ATOM 872 C CA . LYS A 1 107 ? 16.078 -8.266 -10.273 1.00 57.53 107 LYS A CA 1
ATOM 873 C C . LYS A 1 107 ? 16.619 -7.558 -11.536 1.00 57.53 107 LYS A C 1
ATOM 875 O O . LYS A 1 107 ? 15.852 -6.819 -12.165 1.00 57.53 107 LYS A O 1
ATOM 880 N N . LYS A 1 108 ? 17.892 -7.796 -11.914 1.00 51.78 108 LYS A N 1
ATOM 881 C CA . LYS A 1 108 ? 18.571 -7.231 -13.100 1.00 51.78 108 LYS A CA 1
ATOM 882 C C . LYS A 1 108 ? 18.243 -7.927 -14.421 1.00 51.78 108 LYS A C 1
ATOM 884 O O . LYS A 1 108 ? 18.382 -7.294 -15.464 1.00 51.78 108 LYS A O 1
ATOM 889 N N . TRP A 1 109 ? 17.820 -9.189 -14.408 1.00 52.28 109 TRP A N 1
ATOM 890 C CA . TRP A 1 109 ? 17.545 -9.946 -15.631 1.00 52.28 109 TRP A CA 1
ATOM 891 C C . TRP A 1 109 ? 16.064 -10.312 -15.695 1.00 52.28 109 TRP A C 1
ATOM 893 O O . TRP A 1 109 ? 15.510 -10.883 -14.765 1.00 52.28 109 TRP A O 1
ATOM 903 N N . ALA A 1 110 ? 15.407 -10.014 -16.817 1.00 58.00 110 ALA A N 1
ATOM 904 C CA . ALA A 1 110 ? 13.988 -10.325 -17.032 1.00 58.00 110 ALA A CA 1
ATOM 905 C C . ALA A 1 110 ? 13.721 -11.816 -17.327 1.00 58.00 110 ALA A C 1
ATOM 907 O O . ALA A 1 110 ? 12.648 -12.170 -17.807 1.00 58.00 110 ALA A O 1
ATOM 908 N N . VAL A 1 111 ? 14.703 -12.696 -17.113 1.00 62.66 111 VAL A N 1
ATOM 909 C CA . VAL A 1 111 ? 14.664 -14.069 -17.621 1.00 62.66 111 VAL A CA 1
ATOM 910 C C . VAL A 1 111 ? 14.529 -15.045 -16.466 1.00 62.66 111 VAL A C 1
ATOM 912 O O . VAL A 1 111 ? 15.349 -15.072 -15.551 1.00 62.66 111 VAL A O 1
ATOM 915 N N . CYS A 1 112 ? 13.501 -15.884 -16.529 1.00 70.88 112 CYS A N 1
ATOM 916 C CA . CYS A 1 112 ? 13.351 -16.992 -15.604 1.00 70.88 112 CYS A CA 1
ATOM 917 C C . CYS A 1 112 ? 14.385 -18.075 -15.918 1.00 70.88 112 CYS A C 1
ATOM 919 O O . CYS A 1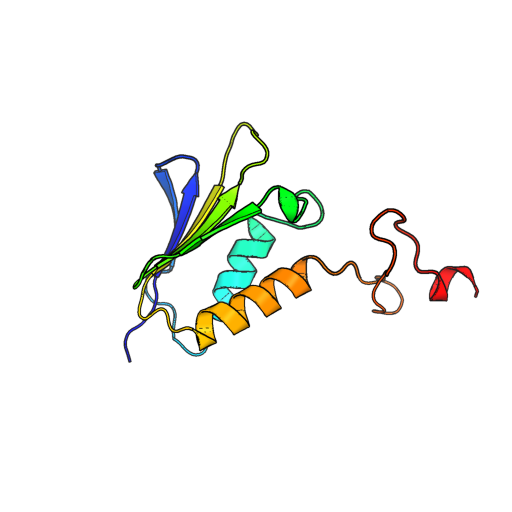 112 ? 14.279 -18.746 -16.943 1.00 70.88 112 CYS A O 1
ATOM 921 N N . GLU A 1 113 ? 15.350 -18.291 -15.024 1.00 69.50 113 GLU A N 1
ATOM 922 C CA . GLU A 1 113 ? 16.368 -19.341 -15.188 1.00 69.50 113 GLU A CA 1
ATOM 923 C C . GLU A 1 113 ? 15.739 -20.735 -15.340 1.00 69.50 113 GLU A C 1
ATOM 925 O O . GLU A 1 113 ? 16.196 -21.547 -16.134 1.00 69.50 113 GLU A O 1
ATOM 930 N N . VAL A 1 114 ? 14.607 -20.981 -14.672 1.00 71.25 114 VAL A N 1
ATOM 931 C CA . VAL A 1 114 ? 13.891 -22.264 -14.750 1.00 71.25 114 VAL A CA 1
ATOM 932 C C . VAL A 1 114 ? 13.269 -22.514 -16.127 1.00 71.25 114 VAL A C 1
ATOM 934 O O . VAL A 1 114 ? 13.188 -23.667 -16.546 1.00 71.25 114 VAL A O 1
ATOM 937 N N . CYS A 1 115 ? 12.800 -21.470 -16.816 1.00 71.44 115 CYS A N 1
ATOM 938 C CA . CYS A 1 115 ? 12.274 -21.599 -18.177 1.00 71.44 115 CYS A CA 1
ATOM 939 C C . CYS A 1 115 ? 13.381 -21.514 -19.232 1.00 71.44 115 CYS A C 1
ATOM 941 O O . CYS A 1 115 ? 13.230 -22.106 -20.292 1.00 71.44 115 CYS A O 1
ATOM 943 N N . ARG A 1 116 ? 14.486 -20.811 -18.947 1.00 67.88 116 ARG A N 1
ATOM 944 C CA . ARG A 1 116 ? 15.640 -20.699 -19.852 1.00 67.88 116 ARG A CA 1
ATOM 945 C C . ARG A 1 116 ? 16.385 -22.023 -20.025 1.00 67.88 116 ARG A C 1
ATOM 947 O O . ARG A 1 116 ? 16.936 -22.265 -21.090 1.00 67.88 116 ARG A O 1
ATOM 954 N N . ASP A 1 117 ? 16.413 -22.848 -18.982 1.00 60.81 117 ASP A N 1
ATOM 955 C CA . ASP A 1 117 ? 17.112 -24.137 -18.979 1.00 60.81 117 ASP A CA 1
ATOM 956 C C . ASP A 1 117 ? 16.236 -25.311 -19.490 1.00 60.81 117 ASP A C 1
ATOM 958 O O . ASP A 1 117 ? 16.603 -26.475 -19.313 1.00 60.81 117 ASP A O 1
ATOM 962 N N . LYS A 1 118 ? 15.076 -25.028 -20.106 1.00 55.62 118 LYS A N 1
ATOM 963 C CA . LYS A 1 118 ? 14.202 -26.004 -20.787 1.00 55.62 118 LYS A CA 1
ATOM 964 C C . LYS A 1 118 ? 14.305 -25.882 -22.302 1.00 55.62 118 LYS A C 1
ATOM 966 O O . LYS A 1 118 ? 14.221 -26.946 -22.954 1.00 55.62 118 LYS A O 1
#

Secondary structure (DSSP, 8-state):
---EEEEEEETTEEEEEEEEE-TTTHHHHHHHHHHHHS-TTT--GGGEEEEE-SSEEEEEE-S--SS-EEEEEES---HHHHHHHHHHHHHHT--B-TTT--B-S-TT----HHHHT-

Organism: NCBI:txid1070528

pLDDT: mean 87.48, std 11.89, range [51.78, 98.12]

Sequence (118 aa):
MDTYEIAIFEYSELYDGDRDVSPDKVICEFIEYYTRYFNPHYYEEENVRFQRGRTWLSYADNSGGDKPMTIMLMGSITEELVANLNEAVAKVHVKTCEDCGKEIKDKKWAVCEVCRDK

Foldseek 3Di:
DKAKKKFKDFPNDTDDIDHGHHPVCVLVVLVVVCCVVQPLVPHDPVQWDWDDDQFKIWIWGNVPDPTIMIIMMGGRDDPVNVVSNVVSSVVSNFDADPVPRHTDPDSPDNDDPVVVVD